Protein AF-A0A2P1PRH0-F1 (afdb_monomer_lite)

Foldseek 3Di:
DDDDDDDPVCCLVCVLVVQLVVQCVVCVVAQAAPLQSLLSSNVRSVVSDDDPDDVVVVVVVVVVLLVVLLVQDDPVRVVCLLLVVLCPDPPSVVNSNVLSNQLLVVQCVVVVLSVQQSRVAHSVRSSQVSCCVRVVDGPCCSSVVVNVVRD

Radius of gyration: 16.36 Å; chains: 1; bounding box: 40×32×45 Å

Structure (mmCIF, N/CA/C/O backbone):
data_AF-A0A2P1PRH0-F1
#
_entry.id   AF-A0A2P1PRH0-F1
#
loop_
_atom_site.group_PDB
_atom_site.id
_atom_site.type_symbol
_atom_site.label_atom_id
_atom_site.label_alt_id
_atom_site.label_comp_id
_atom_site.label_asym_id
_atom_site.label_entity_id
_atom_site.label_seq_id
_atom_site.pdbx_PDB_ins_code
_atom_site.Cartn_x
_atom_site.Cartn_y
_atom_site.Cartn_z
_atom_site.occupancy
_atom_site.B_iso_or_equiv
_atom_site.auth_seq_id
_atom_site.auth_comp_id
_atom_site.auth_asym_id
_atom_site.auth_atom_id
_atom_site.pdbx_PDB_model_num
ATOM 1 N N . MET A 1 1 ? -9.323 -9.563 -16.969 1.00 49.16 1 MET A N 1
ATOM 2 C CA . MET A 1 1 ? -8.779 -9.974 -18.286 1.00 49.16 1 MET A CA 1
ATOM 3 C C . MET A 1 1 ? -7.610 -9.061 -18.594 1.00 49.16 1 MET A C 1
ATOM 5 O O . MET A 1 1 ? -7.808 -7.859 -18.530 1.00 49.16 1 MET A O 1
ATOM 9 N N . GLY A 1 2 ? -6.439 -9.607 -18.915 1.00 66.31 2 GLY A N 1
ATOM 10 C CA . GLY A 1 2 ? -5.262 -8.837 -19.325 1.00 66.31 2 GLY A CA 1
ATOM 11 C C . GLY A 1 2 ? -4.630 -9.492 -20.549 1.00 66.31 2 GLY A C 1
ATOM 12 O O . GLY A 1 2 ? -4.588 -10.718 -20.627 1.00 66.31 2 GLY A O 1
ATOM 13 N N . HIS A 1 3 ? -4.213 -8.687 -21.525 1.00 75.31 3 HIS A N 1
ATOM 14 C CA . HIS A 1 3 ? -3.375 -9.132 -22.637 1.00 75.31 3 HIS A CA 1
ATOM 15 C C . HIS A 1 3 ? -2.029 -8.434 -22.489 1.00 75.31 3 HIS A C 1
ATOM 17 O O . HIS A 1 3 ? -1.984 -7.207 -22.458 1.00 75.31 3 HIS A O 1
ATOM 23 N N . PHE A 1 4 ? -0.956 -9.214 -22.414 1.00 77.06 4 PHE A N 1
ATOM 24 C CA . PHE A 1 4 ? 0.407 -8.699 -22.375 1.00 77.06 4 PHE A CA 1
ATOM 25 C C . PHE A 1 4 ? 1.030 -8.831 -23.761 1.00 77.06 4 PHE A C 1
ATOM 27 O O . PHE A 1 4 ? 0.907 -9.873 -24.406 1.00 77.06 4 PHE A O 1
ATOM 34 N N . ILE A 1 5 ? 1.680 -7.766 -24.224 1.00 80.88 5 ILE A N 1
ATOM 35 C CA . ILE A 1 5 ? 2.446 -7.753 -25.470 1.00 80.88 5 ILE A CA 1
ATOM 36 C C . ILE A 1 5 ? 3.885 -7.447 -25.084 1.00 80.88 5 ILE A C 1
ATOM 38 O O . ILE A 1 5 ? 4.149 -6.423 -24.463 1.00 80.88 5 ILE A O 1
ATOM 42 N N . LEU A 1 6 ? 4.792 -8.351 -25.440 1.00 79.12 6 LEU A N 1
ATOM 43 C CA . LEU A 1 6 ? 6.201 -8.294 -25.071 1.00 79.12 6 LEU A CA 1
ATOM 44 C C . LEU A 1 6 ? 7.052 -8.499 -26.319 1.00 79.12 6 LEU A C 1
ATOM 46 O O . LEU A 1 6 ? 6.704 -9.308 -27.186 1.00 79.12 6 LEU A O 1
ATOM 50 N N . LEU A 1 7 ? 8.180 -7.797 -26.393 1.00 78.25 7 LEU A N 1
ATOM 51 C CA . LEU A 1 7 ? 9.244 -8.147 -27.324 1.00 78.25 7 LEU A CA 1
ATOM 52 C C . LEU A 1 7 ? 10.009 -9.341 -26.745 1.00 78.25 7 LEU A C 1
ATOM 54 O O . LEU A 1 7 ? 10.348 -9.353 -25.564 1.00 78.25 7 LEU A O 1
ATOM 58 N N . ALA A 1 8 ? 10.255 -10.362 -27.570 1.00 70.44 8 ALA A N 1
ATOM 59 C CA . ALA A 1 8 ? 10.833 -11.631 -27.116 1.00 70.44 8 ALA A CA 1
ATOM 60 C C . ALA A 1 8 ? 12.200 -11.467 -26.424 1.00 70.44 8 ALA A C 1
ATOM 62 O O . ALA A 1 8 ? 12.515 -12.231 -25.518 1.00 70.44 8 ALA A O 1
ATOM 63 N N . ASP A 1 9 ? 12.969 -10.449 -26.813 1.00 75.56 9 ASP A N 1
ATOM 64 C CA . ASP A 1 9 ? 14.314 -10.183 -26.290 1.00 75.56 9 ASP A CA 1
ATOM 65 C C . ASP A 1 9 ? 14.312 -9.340 -24.994 1.00 75.56 9 ASP A C 1
ATOM 67 O O . ASP A 1 9 ? 15.369 -9.084 -24.425 1.00 75.56 9 ASP A O 1
ATOM 71 N N . GLU A 1 10 ? 13.140 -8.905 -24.513 1.00 77.75 10 GLU A N 1
ATOM 72 C CA . GLU A 1 10 ? 12.980 -8.040 -23.328 1.00 77.75 10 GLU A CA 1
ATOM 73 C C . GLU A 1 10 ? 12.231 -8.734 -22.178 1.00 77.75 10 GLU A C 1
ATOM 75 O O . GLU A 1 10 ? 11.897 -8.097 -21.179 1.00 77.75 10 GLU A O 1
ATOM 80 N N . ILE A 1 11 ? 11.968 -10.042 -22.296 1.00 75.69 11 ILE A N 1
ATOM 81 C CA . ILE A 1 11 ? 11.175 -10.803 -21.317 1.00 75.69 11 ILE A CA 1
ATOM 82 C C . ILE A 1 11 ? 11.767 -10.696 -19.907 1.00 75.69 11 ILE A C 1
ATOM 84 O O . ILE A 1 11 ? 11.018 -10.422 -18.974 1.00 75.69 11 ILE A O 1
ATOM 88 N N . ASP A 1 12 ? 13.088 -10.817 -19.762 1.00 77.19 12 ASP A N 1
ATOM 89 C CA . ASP A 1 12 ? 13.759 -10.745 -18.456 1.00 77.19 12 ASP A CA 1
ATOM 90 C C . ASP A 1 12 ? 13.589 -9.366 -17.786 1.00 77.19 12 ASP A C 1
ATOM 92 O O . ASP A 1 12 ? 13.511 -9.265 -16.566 1.00 77.19 12 ASP A O 1
ATOM 96 N N . GLN A 1 13 ? 13.495 -8.285 -18.573 1.00 80.00 13 GLN A N 1
ATOM 97 C CA . GLN A 1 13 ? 13.277 -6.927 -18.050 1.00 80.00 13 GLN A CA 1
ATOM 98 C C . GLN A 1 13 ? 11.801 -6.664 -17.728 1.00 80.00 13 GLN A C 1
ATOM 100 O O . GLN A 1 13 ? 11.492 -5.859 -16.853 1.00 80.00 13 GLN A O 1
ATOM 105 N N . ALA A 1 14 ? 10.891 -7.330 -18.440 1.00 84.12 14 ALA A N 1
ATOM 106 C CA . ALA A 1 14 ? 9.454 -7.194 -18.246 1.00 84.12 14 ALA A CA 1
ATOM 107 C C . ALA A 1 14 ? 8.898 -8.120 -17.153 1.00 84.12 14 ALA A C 1
ATOM 109 O O . ALA A 1 14 ? 7.787 -7.890 -16.677 1.00 84.12 14 ALA A O 1
ATOM 110 N N . GLU A 1 15 ? 9.640 -9.158 -16.754 1.00 87.69 15 GLU A N 1
ATOM 111 C CA . GLU A 1 15 ? 9.209 -10.161 -15.777 1.00 87.69 15 GLU A CA 1
ATOM 112 C C . GLU A 1 15 ? 8.687 -9.557 -14.458 1.00 87.69 15 GLU A C 1
ATOM 114 O O . GLU A 1 15 ? 7.580 -9.934 -14.060 1.00 87.69 15 GLU A O 1
ATOM 119 N N . PRO A 1 16 ? 9.359 -8.580 -13.811 1.00 89.81 16 PRO A N 1
ATOM 120 C CA . PRO A 1 16 ? 8.846 -7.978 -12.579 1.00 89.81 16 PRO A CA 1
ATOM 121 C C . PRO A 1 16 ? 7.479 -7.305 -12.777 1.00 89.81 16 PRO A C 1
ATOM 123 O O . PRO A 1 16 ? 6.537 -7.574 -12.030 1.00 89.81 16 PRO A O 1
ATOM 126 N N . THR A 1 17 ? 7.325 -6.509 -13.840 1.00 89.19 17 THR A N 1
ATOM 127 C CA . THR A 1 17 ? 6.050 -5.858 -14.179 1.00 89.19 17 THR A CA 1
ATOM 128 C C . THR A 1 17 ? 4.965 -6.876 -14.531 1.00 89.19 17 THR A C 1
ATOM 130 O O . THR A 1 17 ? 3.812 -6.711 -14.148 1.00 89.19 17 THR A O 1
ATOM 133 N N . LEU A 1 18 ? 5.299 -7.969 -15.222 1.00 90.62 18 LEU A N 1
ATOM 134 C CA . LEU A 1 18 ? 4.327 -9.028 -15.509 1.00 90.62 18 LEU A CA 1
ATOM 135 C C . LEU A 1 18 ? 3.815 -9.681 -14.226 1.00 90.62 18 LEU A C 1
ATOM 137 O O . LEU A 1 18 ? 2.612 -9.898 -14.094 1.00 90.62 18 LEU A O 1
ATOM 141 N N . VAL A 1 19 ? 4.705 -9.968 -13.275 1.00 92.50 19 VAL A N 1
ATOM 142 C CA . VAL A 1 19 ? 4.328 -10.524 -11.971 1.00 92.50 19 VAL A CA 1
ATOM 143 C C . VAL A 1 19 ? 3.439 -9.552 -11.191 1.00 92.50 19 VAL A C 1
ATOM 145 O O . VAL A 1 19 ? 2.446 -9.990 -10.601 1.00 92.50 19 VAL A O 1
ATOM 148 N N . HIS A 1 20 ? 3.735 -8.253 -11.241 1.00 93.94 20 HIS A N 1
ATOM 149 C CA . HIS A 1 20 ? 2.908 -7.199 -10.651 1.00 93.94 20 HIS A CA 1
ATOM 150 C C . HIS A 1 20 ? 1.467 -7.251 -11.192 1.00 93.94 20 HIS A C 1
ATOM 152 O O . HIS A 1 20 ? 0.511 -7.467 -10.448 1.00 93.94 20 HIS A O 1
ATOM 158 N N . GLU A 1 21 ? 1.304 -7.174 -12.513 1.00 93.81 21 GLU A N 1
ATOM 159 C CA . GLU A 1 21 ? -0.013 -7.146 -13.161 1.00 93.81 21 GLU A CA 1
ATOM 160 C C . GLU A 1 21 ? -0.773 -8.481 -13.043 1.00 93.81 21 GLU A C 1
ATOM 162 O O . GLU A 1 21 ? -2.003 -8.527 -12.931 1.00 93.81 21 GLU A O 1
ATOM 167 N N . MET A 1 22 ? -0.055 -9.609 -13.042 1.00 93.88 22 MET A N 1
ATOM 168 C CA . MET A 1 22 ? -0.649 -10.918 -12.761 1.00 93.88 22 MET A CA 1
ATOM 169 C C . MET A 1 22 ? -1.166 -11.011 -11.324 1.00 93.88 22 MET A C 1
ATOM 171 O O . MET A 1 22 ? -2.183 -11.667 -11.088 1.00 93.88 22 MET A O 1
ATOM 175 N N . THR A 1 23 ? -0.503 -10.351 -10.375 1.00 94.94 23 THR A N 1
ATOM 176 C CA . THR A 1 23 ? -0.948 -10.301 -8.980 1.00 94.94 23 THR A CA 1
ATOM 177 C C . THR A 1 23 ? -2.275 -9.559 -8.863 1.00 94.94 23 THR A C 1
ATOM 179 O O . THR A 1 23 ? -3.214 -10.124 -8.301 1.00 94.94 23 THR A O 1
ATOM 182 N N . HIS A 1 24 ? -2.423 -8.398 -9.510 1.00 94.31 24 HIS A N 1
ATOM 183 C CA . HIS A 1 24 ? -3.716 -7.701 -9.630 1.00 94.31 24 HIS A CA 1
ATOM 184 C C . HIS A 1 24 ? -4.807 -8.613 -10.198 1.00 94.31 24 HIS A C 1
ATOM 186 O O . HIS A 1 24 ? -5.896 -8.749 -9.638 1.00 94.31 24 HIS A O 1
ATOM 192 N N . ALA A 1 25 ? -4.508 -9.344 -11.278 1.00 93.12 25 ALA A N 1
ATOM 193 C CA . ALA A 1 25 ? -5.469 -10.276 -11.866 1.00 93.12 25 ALA A CA 1
ATOM 194 C C . ALA A 1 25 ? -5.907 -11.383 -10.886 1.00 93.12 25 ALA A C 1
ATOM 196 O O . ALA A 1 25 ? -7.091 -11.735 -10.852 1.00 93.12 25 ALA A O 1
ATOM 197 N N . LEU A 1 26 ? -4.984 -11.911 -10.075 1.00 93.25 26 LEU A N 1
ATOM 198 C CA . LEU A 1 26 ? -5.282 -12.907 -9.045 1.00 93.25 26 LEU A CA 1
ATOM 199 C C . LEU A 1 26 ? -6.079 -12.321 -7.877 1.00 93.25 26 LEU A C 1
ATOM 201 O O . LEU A 1 26 ? -6.921 -13.025 -7.324 1.00 93.25 26 LEU A O 1
ATOM 205 N N . LEU A 1 27 ? -5.860 -11.055 -7.526 1.00 92.44 27 LEU A N 1
ATOM 206 C CA . LEU A 1 27 ? -6.549 -10.370 -6.432 1.00 92.44 27 LEU A CA 1
ATOM 207 C C . LEU A 1 27 ? -7.895 -9.764 -6.837 1.00 92.44 27 LEU A C 1
ATOM 209 O O . LEU A 1 27 ? -8.715 -9.537 -5.960 1.00 92.44 27 LEU A O 1
ATOM 213 N N . SER A 1 28 ? -8.178 -9.611 -8.134 1.00 90.94 28 SER A N 1
ATOM 214 C CA . SER A 1 28 ? -9.367 -8.922 -8.679 1.00 90.94 28 SER A CA 1
ATOM 215 C C . SER A 1 28 ? -10.745 -9.397 -8.187 1.00 90.94 28 SER A C 1
ATOM 217 O O . SER A 1 28 ? -11.754 -8.735 -8.423 1.00 90.94 28 SER A O 1
ATOM 219 N N . HIS A 1 29 ? -10.817 -10.560 -7.540 1.00 89.44 29 HIS A N 1
ATOM 220 C CA . HIS A 1 29 ? -12.037 -11.092 -6.932 1.00 89.44 29 HIS A CA 1
ATOM 221 C C . HIS A 1 29 ? -12.243 -10.636 -5.475 1.00 89.44 29 HIS A C 1
ATOM 223 O O . HIS A 1 29 ? -13.278 -10.939 -4.883 1.00 89.44 29 HIS A O 1
ATOM 229 N N . LEU A 1 30 ? -11.256 -9.958 -4.893 1.00 89.25 30 LEU A N 1
ATOM 230 C CA . LEU A 1 30 ? -11.270 -9.373 -3.560 1.00 89.25 30 LEU A CA 1
ATOM 231 C C . LEU A 1 30 ? -11.455 -7.856 -3.701 1.00 89.25 30 LEU A C 1
ATOM 233 O O . LEU A 1 30 ? -10.801 -7.224 -4.523 1.00 89.25 30 LEU A O 1
ATOM 237 N N . GLU A 1 31 ? -12.321 -7.254 -2.888 1.00 88.56 31 GLU A N 1
ATOM 238 C CA . GLU A 1 31 ? -12.563 -5.799 -2.886 1.00 88.56 31 GLU A CA 1
ATOM 239 C C . GLU A 1 31 ? -11.513 -5.058 -2.041 1.00 88.56 31 GLU A C 1
ATOM 241 O O . GLU A 1 31 ? -11.842 -4.308 -1.115 1.00 88.56 31 GLU A O 1
ATOM 246 N N . LEU A 1 32 ? -10.235 -5.324 -2.317 1.00 95.06 32 LEU A N 1
ATOM 247 C CA . LEU A 1 32 ? -9.131 -4.755 -1.555 1.00 95.06 32 LEU A CA 1
ATOM 248 C C . LEU A 1 32 ? -9.025 -3.240 -1.802 1.00 95.06 32 LEU A C 1
ATOM 250 O O . LEU A 1 32 ? -9.129 -2.784 -2.939 1.00 95.06 32 LEU A O 1
ATOM 254 N N . PRO A 1 33 ? -8.781 -2.439 -0.754 1.00 96.12 33 PRO A N 1
ATOM 255 C CA . PRO A 1 33 ? -8.269 -1.087 -0.911 1.00 96.12 33 PRO A CA 1
ATOM 256 C C . PRO A 1 33 ? -6.943 -1.080 -1.680 1.00 96.12 33 PRO A C 1
ATOM 258 O O . PRO A 1 33 ? -6.088 -1.942 -1.452 1.00 96.12 33 PRO A O 1
ATOM 261 N N . LEU A 1 34 ? -6.740 -0.048 -2.503 1.00 95.62 34 LEU A N 1
ATOM 262 C CA . LEU A 1 34 ? -5.580 0.074 -3.390 1.00 95.62 34 LEU A CA 1
ATOM 263 C C . LEU A 1 34 ? -4.241 -0.065 -2.649 1.00 9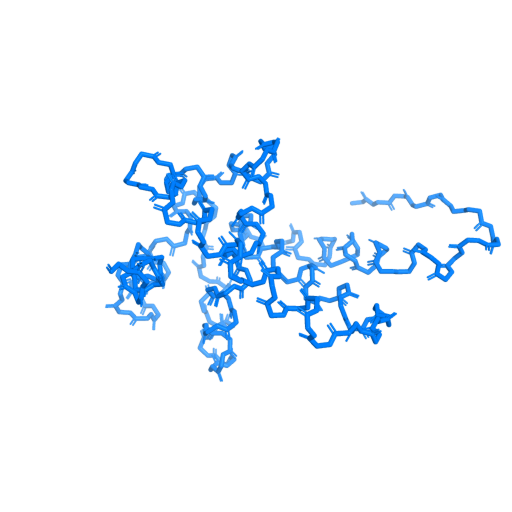5.62 34 LEU A C 1
ATOM 265 O O . LEU A 1 34 ? -3.334 -0.729 -3.127 1.00 95.62 34 LEU A O 1
ATOM 269 N N . TRP A 1 35 ? -4.130 0.478 -1.433 1.00 96.25 35 TRP A N 1
ATOM 270 C CA . TRP A 1 35 ? -2.896 0.384 -0.647 1.00 96.25 35 TRP A CA 1
ATOM 271 C C . TRP A 1 35 ? -2.505 -1.051 -0.256 1.00 96.25 35 TRP A C 1
ATOM 273 O O . TRP A 1 35 ? -1.326 -1.319 -0.052 1.00 96.25 35 TRP A O 1
ATOM 283 N N . ILE A 1 36 ? -3.460 -1.981 -0.148 1.00 96.38 36 ILE A N 1
ATOM 284 C CA . ILE A 1 36 ? -3.163 -3.402 0.092 1.00 96.38 36 ILE A CA 1
ATOM 285 C C . ILE A 1 36 ? -2.825 -4.090 -1.227 1.00 96.38 36 ILE A C 1
ATOM 287 O O . ILE A 1 36 ? -1.867 -4.856 -1.287 1.00 96.38 36 ILE A O 1
ATOM 291 N N . GLU A 1 37 ? -3.622 -3.835 -2.263 1.00 95.62 37 GLU A N 1
ATOM 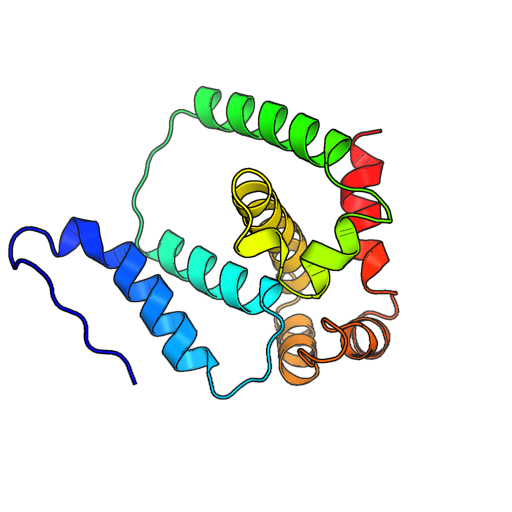292 C CA . GLU A 1 37 ? -3.458 -4.441 -3.585 1.00 95.62 37 GLU A CA 1
ATOM 293 C C . GLU A 1 37 ? -2.080 -4.114 -4.183 1.00 95.62 37 GLU A C 1
ATOM 295 O O . GLU A 1 37 ? -1.334 -5.025 -4.546 1.00 95.62 37 GLU A O 1
ATOM 300 N N . GLU A 1 38 ? -1.693 -2.839 -4.160 1.00 95.31 38 GLU A N 1
ATOM 301 C CA . GLU A 1 38 ? -0.402 -2.362 -4.654 1.00 95.31 38 GLU A CA 1
ATOM 302 C C . GLU A 1 38 ? 0.783 -2.889 -3.830 1.00 95.31 38 GLU A C 1
ATOM 304 O O . GLU A 1 38 ? 1.782 -3.286 -4.424 1.00 95.31 38 GLU A O 1
ATOM 309 N N . ASP A 1 39 ? 0.704 -2.982 -2.488 1.00 95.50 39 ASP A N 1
ATOM 310 C CA . ASP A 1 39 ? 1.804 -3.618 -1.732 1.00 95.50 39 ASP A CA 1
ATOM 311 C C . ASP A 1 39 ? 1.955 -5.090 -2.106 1.00 95.50 39 ASP A C 1
ATOM 313 O O . ASP A 1 39 ? 3.078 -5.543 -2.298 1.00 95.50 39 ASP A O 1
ATOM 317 N N . ILE A 1 40 ? 0.861 -5.853 -2.217 1.00 94.81 40 ILE A N 1
ATOM 318 C CA . ILE A 1 40 ? 0.968 -7.275 -2.564 1.00 94.81 40 ILE A CA 1
ATOM 319 C C . ILE A 1 40 ? 1.565 -7.421 -3.972 1.00 94.81 40 ILE A C 1
ATOM 321 O O . ILE A 1 40 ? 2.446 -8.262 -4.164 1.00 94.81 40 ILE A O 1
ATOM 325 N N . ALA A 1 41 ? 1.148 -6.590 -4.931 1.00 94.62 41 ALA A N 1
ATOM 326 C CA . ALA A 1 41 ? 1.689 -6.588 -6.289 1.00 94.62 41 ALA A CA 1
ATOM 327 C C . ALA A 1 41 ? 3.181 -6.211 -6.330 1.00 94.62 41 ALA A C 1
ATOM 329 O O . ALA A 1 41 ? 3.987 -6.976 -6.864 1.00 94.62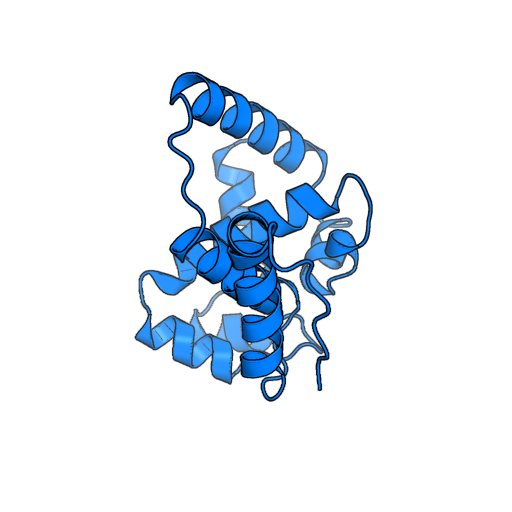 41 ALA A O 1
ATOM 330 N N . THR A 1 42 ? 3.583 -5.112 -5.682 1.00 92.81 42 THR A N 1
ATOM 331 C CA . THR A 1 42 ? 4.991 -4.690 -5.580 1.00 92.81 42 THR A CA 1
ATOM 332 C C . THR A 1 42 ? 5.843 -5.688 -4.783 1.00 92.81 42 THR A C 1
ATOM 334 O O . THR A 1 42 ? 7.002 -5.939 -5.114 1.00 92.81 42 THR A O 1
ATOM 337 N N . ALA A 1 43 ? 5.297 -6.316 -3.740 1.00 90.88 43 ALA A N 1
ATOM 338 C CA . ALA A 1 43 ? 6.003 -7.351 -2.990 1.00 90.88 43 ALA A CA 1
ATOM 339 C C . ALA A 1 43 ? 6.265 -8.588 -3.857 1.00 90.88 43 ALA A C 1
ATOM 341 O O . ALA A 1 43 ? 7.358 -9.147 -3.789 1.00 90.88 43 ALA A O 1
ATOM 342 N N . MET A 1 44 ? 5.295 -8.999 -4.681 1.00 91.69 44 MET A N 1
ATOM 343 C CA . MET A 1 44 ? 5.465 -10.094 -5.637 1.00 91.69 44 MET A CA 1
ATOM 344 C C . MET A 1 44 ? 6.467 -9.735 -6.739 1.00 91.69 44 MET A C 1
ATOM 346 O O . MET A 1 44 ? 7.339 -10.548 -7.041 1.00 91.69 44 MET A O 1
ATOM 350 N N . GLU A 1 45 ? 6.420 -8.517 -7.278 1.00 91.19 45 GLU A N 1
ATOM 351 C CA . GLU A 1 45 ? 7.411 -7.984 -8.223 1.00 91.19 45 GLU A CA 1
ATOM 352 C C . GLU A 1 45 ? 8.847 -8.125 -7.685 1.00 91.19 45 GLU A C 1
ATOM 354 O O . GLU A 1 45 ? 9.728 -8.664 -8.357 1.00 91.19 45 GLU A O 1
ATOM 359 N N . HIS A 1 46 ? 9.080 -7.755 -6.423 1.00 88.12 46 HIS A N 1
ATOM 360 C CA . HIS A 1 46 ? 10.393 -7.882 -5.782 1.00 88.12 46 HIS A CA 1
ATOM 361 C C . HIS A 1 46 ? 10.857 -9.333 -5.548 1.00 88.12 46 HIS A C 1
ATOM 363 O O . HIS A 1 46 ? 12.031 -9.547 -5.255 1.00 88.12 46 HIS A O 1
ATOM 369 N N . THR A 1 47 ? 9.982 -10.343 -5.654 1.00 87.06 47 THR A N 1
ATOM 370 C CA . THR A 1 47 ? 10.406 -11.757 -5.536 1.00 87.06 47 THR A CA 1
ATOM 371 C C . THR A 1 47 ? 11.156 -12.252 -6.770 1.00 87.06 47 THR A C 1
ATOM 373 O O . THR A 1 47 ? 11.939 -13.197 -6.662 1.00 87.06 47 THR A O 1
ATOM 376 N N . VAL A 1 48 ? 10.928 -11.609 -7.919 1.00 86.06 48 VAL A N 1
ATOM 377 C CA . VAL A 1 48 ? 11.583 -11.916 -9.198 1.00 86.06 48 VAL A CA 1
ATOM 378 C C . VAL A 1 48 ? 12.584 -10.835 -9.608 1.00 86.06 48 VAL A C 1
ATOM 380 O O . VAL A 1 48 ? 13.543 -11.128 -10.316 1.00 86.06 48 VAL A O 1
ATOM 383 N N . GLY A 1 49 ? 12.423 -9.605 -9.110 1.00 76.56 49 GLY A N 1
ATOM 384 C CA . GLY A 1 49 ? 13.392 -8.529 -9.288 1.00 76.56 49 GLY A CA 1
ATOM 385 C C . GLY A 1 49 ? 14.723 -8.835 -8.596 1.00 76.56 49 GLY A C 1
ATOM 386 O O . GLY A 1 49 ? 14.792 -8.975 -7.374 1.00 76.56 49 GLY A O 1
ATOM 387 N N . GLN A 1 50 ? 15.803 -8.924 -9.371 1.00 61.41 50 GLN A N 1
ATOM 388 C CA . GLN A 1 50 ? 17.160 -9.002 -8.840 1.00 61.41 50 GLN A CA 1
ATOM 389 C C . GLN A 1 50 ? 17.798 -7.621 -8.860 1.00 61.41 50 GLN A C 1
ATOM 391 O O . GLN A 1 50 ? 18.215 -7.178 -9.919 1.00 61.41 50 GLN A O 1
ATOM 396 N N . ASP A 1 51 ? 17.977 -6.999 -7.697 1.00 58.25 51 ASP A N 1
ATOM 397 C CA . ASP A 1 51 ? 18.882 -5.857 -7.587 1.00 58.25 51 ASP A CA 1
ATOM 398 C C . ASP A 1 51 ? 19.738 -5.946 -6.323 1.00 58.25 51 ASP A C 1
ATOM 400 O O . ASP A 1 51 ? 19.304 -5.723 -5.191 1.00 58.25 51 ASP A O 1
ATOM 404 N N . SER A 1 52 ? 21.019 -6.252 -6.525 1.00 52.81 52 SER A N 1
ATOM 405 C CA . SER A 1 52 ? 22.063 -5.963 -5.549 1.00 52.81 52 SER A CA 1
ATOM 406 C C . SER A 1 52 ? 22.336 -4.459 -5.560 1.00 52.81 52 SER A C 1
ATOM 408 O O . SER A 1 52 ? 23.112 -3.966 -6.377 1.00 52.81 52 SER A O 1
ATOM 410 N N . VAL A 1 53 ? 21.679 -3.731 -4.660 1.00 62.75 53 VAL A N 1
ATOM 411 C CA . VAL A 1 53 ? 21.842 -2.280 -4.499 1.00 62.75 53 VAL A CA 1
ATOM 412 C C . VAL A 1 53 ? 22.936 -1.975 -3.471 1.00 62.75 53 VAL A C 1
ATOM 414 O O . VAL A 1 53 ? 23.017 -2.620 -2.425 1.00 62.75 53 VAL A O 1
ATOM 417 N N . ASP A 1 54 ? 23.768 -0.967 -3.748 1.00 71.06 54 ASP A N 1
ATOM 418 C CA . ASP A 1 54 ? 24.749 -0.437 -2.793 1.00 71.06 54 ASP A CA 1
ATOM 419 C C . ASP A 1 54 ? 24.052 -0.034 -1.470 1.00 71.06 54 ASP A C 1
ATOM 421 O O . ASP A 1 54 ? 23.150 0.814 -1.487 1.00 71.06 54 ASP A O 1
ATOM 425 N N . PRO A 1 55 ? 24.464 -0.578 -0.308 1.00 71.81 55 PRO A N 1
ATOM 426 C CA . PRO A 1 55 ? 23.863 -0.250 0.985 1.00 71.81 55 PRO A CA 1
ATOM 427 C C . PRO A 1 55 ? 23.831 1.252 1.306 1.00 71.81 55 PRO A C 1
ATOM 429 O O . PRO A 1 55 ? 22.902 1.724 1.961 1.00 71.81 55 PRO A O 1
ATOM 432 N N . SER A 1 56 ? 24.821 2.022 0.848 1.00 66.81 56 SER A N 1
ATOM 433 C CA . SER A 1 56 ? 24.882 3.470 1.074 1.00 66.81 56 SER A CA 1
ATOM 434 C C . SER A 1 56 ? 23.801 4.226 0.297 1.00 66.81 56 SER A C 1
ATOM 436 O O . SER A 1 56 ? 23.190 5.159 0.825 1.00 66.81 56 SER A O 1
ATOM 438 N N . TYR A 1 57 ? 23.498 3.779 -0.924 1.00 68.81 57 TYR A N 1
ATOM 439 C CA . TYR A 1 57 ? 22.397 4.298 -1.729 1.00 68.81 57 TYR A CA 1
ATOM 440 C C . TYR A 1 57 ? 21.047 3.993 -1.066 1.00 68.81 57 TYR A C 1
ATOM 442 O O . TYR A 1 57 ? 20.208 4.887 -0.944 1.00 68.81 57 TYR A O 1
ATOM 450 N N . VAL A 1 58 ? 20.872 2.774 -0.540 1.00 75.75 58 VAL A N 1
ATOM 451 C CA . VAL A 1 58 ? 19.658 2.371 0.195 1.00 75.75 58 VAL A CA 1
ATOM 452 C C . VAL A 1 58 ? 19.441 3.238 1.439 1.00 75.75 58 VAL A C 1
ATOM 454 O O . VAL A 1 58 ? 18.336 3.734 1.662 1.00 75.75 58 VAL A O 1
ATOM 457 N N . LEU A 1 59 ? 20.486 3.464 2.242 1.00 75.31 59 LEU A N 1
ATOM 458 C CA . LEU A 1 59 ? 20.392 4.268 3.466 1.00 75.31 59 LEU A CA 1
ATOM 459 C C . LEU A 1 59 ? 20.061 5.740 3.179 1.00 75.31 59 LEU A C 1
ATOM 461 O O . LEU A 1 59 ? 19.196 6.313 3.843 1.00 75.31 59 LEU A O 1
ATOM 465 N N . ASN A 1 60 ? 20.706 6.343 2.177 1.00 76.06 60 ASN A N 1
ATOM 466 C CA . ASN A 1 60 ? 20.434 7.729 1.790 1.00 76.06 60 ASN A CA 1
ATOM 467 C C . ASN A 1 60 ? 19.014 7.894 1.235 1.00 76.06 60 ASN A C 1
ATOM 469 O O . ASN A 1 60 ? 18.312 8.825 1.631 1.00 76.06 60 ASN A O 1
ATOM 473 N N . ARG A 1 61 ? 18.563 6.960 0.383 1.00 82.25 61 ARG A N 1
ATOM 474 C CA . ARG A 1 61 ? 17.192 6.952 -0.146 1.00 82.25 61 ARG A CA 1
ATOM 475 C C . ARG A 1 61 ? 16.167 6.838 0.978 1.00 82.25 61 ARG A C 1
ATOM 477 O O . ARG A 1 61 ? 15.182 7.565 0.970 1.00 82.25 61 ARG A O 1
ATOM 484 N N . ARG A 1 62 ? 16.420 5.982 1.973 1.00 82.94 62 ARG A N 1
ATOM 485 C CA . ARG A 1 62 ? 15.532 5.821 3.131 1.00 82.94 62 ARG A CA 1
ATOM 486 C C . ARG A 1 62 ? 15.400 7.112 3.940 1.00 82.94 62 ARG A C 1
ATOM 488 O O . ARG A 1 62 ? 14.288 7.480 4.296 1.00 82.94 62 ARG A O 1
ATOM 495 N N . SER A 1 63 ? 16.509 7.806 4.198 1.00 83.31 63 SER A N 1
ATOM 496 C CA . SER A 1 63 ? 16.484 9.089 4.912 1.00 83.31 63 SER A CA 1
ATOM 497 C C . SER A 1 63 ? 15.713 10.162 4.134 1.00 83.31 63 SER A C 1
ATOM 499 O O . SER A 1 63 ? 14.852 10.831 4.704 1.00 83.31 63 SER A O 1
ATOM 501 N N . ASP A 1 64 ? 15.956 10.311 2.827 1.00 89.50 64 ASP A N 1
ATOM 502 C CA . ASP A 1 64 ? 15.198 11.260 1.996 1.00 89.50 64 ASP A CA 1
ATOM 503 C C . ASP A 1 64 ? 13.698 10.927 1.973 1.00 89.50 64 ASP A C 1
ATOM 505 O O . ASP A 1 64 ? 12.859 11.808 2.188 1.00 89.50 64 ASP A O 1
ATOM 509 N N . MET A 1 65 ? 13.362 9.642 1.815 1.00 89.81 65 MET A N 1
ATOM 510 C CA . MET A 1 65 ? 11.981 9.164 1.850 1.00 89.81 65 MET A CA 1
ATOM 511 C C . MET A 1 65 ? 11.299 9.562 3.161 1.00 89.81 65 MET A C 1
ATOM 513 O O . MET A 1 65 ? 10.254 10.208 3.144 1.00 89.81 65 MET A O 1
ATOM 517 N N . GLN A 1 66 ? 11.936 9.314 4.307 1.00 87.06 66 GLN A N 1
ATOM 518 C CA . GLN A 1 66 ? 11.412 9.705 5.621 1.00 87.06 66 GLN A CA 1
ATOM 519 C C . GLN A 1 66 ? 11.103 11.208 5.714 1.00 87.06 66 GLN A C 1
ATOM 521 O O . GLN A 1 66 ? 10.009 11.595 6.135 1.00 87.06 66 GLN A O 1
ATOM 526 N N . HIS A 1 67 ? 12.018 12.070 5.260 1.00 89.00 67 HIS A N 1
ATOM 527 C CA . HIS A 1 67 ? 11.797 13.521 5.260 1.00 89.00 67 HIS A CA 1
ATOM 528 C C . HIS A 1 67 ? 10.640 13.937 4.342 1.00 89.00 67 HIS A C 1
ATOM 530 O O . HIS A 1 67 ? 9.929 14.906 4.625 1.00 89.00 67 HIS A O 1
ATOM 536 N N . ARG A 1 68 ? 10.438 13.240 3.221 1.00 92.31 68 ARG A N 1
ATOM 537 C CA . ARG A 1 68 ? 9.306 13.490 2.322 1.00 92.31 68 ARG A CA 1
ATOM 538 C C . ARG A 1 68 ? 7.987 13.037 2.946 1.00 92.31 68 ARG A C 1
ATOM 540 O O . ARG A 1 68 ? 7.031 13.809 2.898 1.00 92.31 68 ARG A O 1
ATOM 547 N N . HIS A 1 69 ? 7.957 11.876 3.605 1.00 93.19 69 HIS A N 1
ATOM 548 C CA . HIS A 1 69 ? 6.787 11.399 4.349 1.00 93.19 69 HIS A CA 1
ATOM 549 C C . HIS A 1 69 ? 6.358 12.403 5.422 1.00 93.19 69 HIS A C 1
ATOM 551 O O . HIS A 1 69 ? 5.202 12.821 5.430 1.00 93.19 69 HIS A O 1
ATOM 557 N N . GLY A 1 70 ? 7.290 12.858 6.268 1.00 90.06 70 GLY A N 1
ATOM 558 C CA . GLY A 1 70 ? 6.988 13.804 7.348 1.00 90.06 70 GLY A CA 1
ATOM 559 C C . GLY A 1 70 ? 6.496 15.178 6.872 1.00 90.06 70 GLY A C 1
ATOM 560 O O . GLY A 1 70 ? 5.795 15.868 7.609 1.00 90.06 70 GLY A O 1
ATOM 561 N N . ARG A 1 71 ? 6.831 15.583 5.638 1.00 91.19 71 ARG A N 1
ATOM 562 C CA . ARG A 1 71 ? 6.347 16.839 5.036 1.00 91.19 71 ARG A CA 1
ATOM 563 C C . ARG A 1 71 ? 5.016 16.692 4.306 1.00 91.19 71 ARG A C 1
ATOM 565 O O . ARG A 1 71 ? 4.259 17.659 4.253 1.00 91.19 71 ARG A O 1
ATOM 572 N N . TYR A 1 72 ? 4.768 15.540 3.689 1.00 93.12 72 TYR A N 1
ATOM 573 C CA . TYR A 1 72 ? 3.598 15.335 2.839 1.00 93.12 72 TYR A CA 1
ATOM 574 C C . TYR A 1 72 ? 2.386 14.837 3.629 1.00 93.12 72 TYR A C 1
ATOM 576 O O . TYR A 1 72 ? 1.289 15.370 3.454 1.00 93.12 72 TYR A O 1
ATOM 584 N N . TRP A 1 73 ? 2.571 13.846 4.505 1.00 93.12 73 TRP A N 1
ATOM 585 C CA . TRP A 1 73 ? 1.470 13.197 5.211 1.00 93.12 73 TRP A CA 1
ATOM 586 C C . TRP A 1 73 ? 0.984 14.021 6.405 1.00 93.12 73 TRP A C 1
ATOM 588 O O . TRP A 1 73 ? 1.732 14.346 7.325 1.00 93.12 73 TRP A O 1
ATOM 598 N N . ASN A 1 74 ? -0.300 14.358 6.381 1.00 90.94 74 ASN A N 1
ATOM 599 C CA . ASN A 1 74 ? -1.038 15.072 7.416 1.00 90.94 74 ASN A CA 1
ATOM 600 C C . ASN A 1 74 ? -2.512 14.629 7.380 1.00 90.94 74 ASN A C 1
ATOM 602 O O . ASN A 1 74 ? -2.900 13.825 6.534 1.00 90.94 74 ASN A O 1
ATOM 606 N N . GLU A 1 75 ? -3.346 15.153 8.278 1.00 90.81 75 GLU A N 1
ATOM 607 C CA . GLU A 1 75 ? -4.772 14.787 8.358 1.00 90.81 75 GLU A CA 1
ATOM 608 C C . GLU A 1 75 ? -5.535 14.979 7.039 1.00 90.81 75 GLU A C 1
ATOM 610 O O . GLU A 1 75 ? -6.465 14.234 6.750 1.00 90.81 75 GLU A O 1
ATOM 615 N N . GLN A 1 76 ? -5.146 15.956 6.216 1.00 91.62 76 GLN A N 1
ATOM 616 C CA . GLN A 1 76 ? -5.800 16.214 4.936 1.00 91.62 76 GLN A CA 1
ATOM 617 C C . GLN A 1 76 ? -5.298 15.281 3.829 1.00 91.62 76 GLN A C 1
ATOM 619 O O . GLN A 1 76 ? -6.084 14.856 2.987 1.00 91.62 76 GLN A O 1
ATOM 624 N N . THR A 1 77 ? -4.002 14.963 3.805 1.00 93.00 77 THR A N 1
ATOM 625 C CA . THR A 1 77 ? -3.401 14.157 2.729 1.00 93.00 77 THR A CA 1
ATOM 626 C C . THR A 1 77 ? -3.520 12.655 2.964 1.00 93.00 77 THR A C 1
ATOM 628 O O . THR A 1 77 ? -3.591 11.911 1.989 1.00 93.00 77 THR A O 1
ATOM 631 N N . LYS A 1 78 ? -3.625 12.195 4.221 1.00 92.31 78 LYS A N 1
ATOM 632 C CA . LYS A 1 78 ? -3.840 10.773 4.558 1.00 92.31 78 LYS A CA 1
ATOM 633 C C . LYS A 1 78 ? -5.144 10.213 3.982 1.00 92.31 78 LYS A C 1
ATOM 635 O O . LYS A 1 78 ? -5.184 9.048 3.610 1.00 92.31 78 LYS A O 1
ATOM 640 N N . ILE A 1 79 ? -6.181 11.040 3.824 1.00 92.62 79 ILE A N 1
ATOM 641 C CA . ILE A 1 79 ? -7.439 10.630 3.174 1.00 92.62 79 ILE A CA 1
ATOM 642 C C . ILE A 1 79 ? -7.161 10.083 1.768 1.00 92.62 79 ILE A C 1
ATOM 644 O O . ILE A 1 79 ? -7.651 9.012 1.422 1.00 92.62 79 ILE A O 1
ATOM 648 N N . GLY A 1 80 ? -6.292 10.767 1.015 1.00 93.81 80 GLY A N 1
ATOM 649 C CA . GLY A 1 80 ? -5.920 10.358 -0.336 1.00 93.81 80 GLY A CA 1
ATOM 650 C C . GLY A 1 80 ? -5.140 9.041 -0.399 1.00 93.81 80 GLY A C 1
ATOM 651 O O . GLY A 1 80 ? -5.135 8.361 -1.421 1.00 93.81 80 GLY A O 1
ATOM 652 N N . PHE A 1 81 ? -4.463 8.665 0.687 1.00 95.31 81 PHE A N 1
ATOM 653 C CA . PHE A 1 81 ? -3.831 7.353 0.797 1.00 95.31 81 PHE A CA 1
ATOM 654 C C . PHE A 1 81 ? -4.885 6.254 0.970 1.00 95.31 81 PHE A C 1
ATOM 656 O O . PHE A 1 81 ? -4.852 5.255 0.255 1.00 95.31 81 PHE A O 1
ATOM 663 N N . TRP A 1 82 ? -5.856 6.463 1.863 1.00 94.81 82 TRP A N 1
ATOM 664 C CA . TRP A 1 82 ? -6.892 5.473 2.157 1.00 94.81 82 TRP A CA 1
ATOM 665 C C . TRP A 1 82 ? -7.905 5.280 1.028 1.00 94.81 82 TRP A C 1
ATOM 667 O O . TRP A 1 82 ? -8.334 4.152 0.793 1.00 94.81 82 TRP A O 1
ATOM 677 N N . ASP A 1 83 ? -8.267 6.352 0.318 1.00 93.31 83 ASP A N 1
ATOM 678 C CA . ASP A 1 83 ? -9.174 6.289 -0.837 1.00 93.31 83 ASP A CA 1
ATOM 679 C C . ASP A 1 83 ? -8.471 5.928 -2.161 1.00 93.31 83 ASP A C 1
ATOM 681 O O . ASP A 1 83 ? -9.127 5.755 -3.189 1.00 93.31 83 ASP A O 1
ATOM 685 N N . GLY A 1 84 ? -7.140 5.799 -2.139 1.00 94.31 84 GLY A N 1
ATOM 686 C CA . GLY A 1 84 ? -6.318 5.418 -3.285 1.00 94.31 84 GLY A CA 1
ATOM 687 C C . GLY A 1 84 ? -5.927 6.565 -4.228 1.00 94.31 84 GLY A C 1
ATOM 688 O O . GLY A 1 84 ? -5.073 6.378 -5.095 1.00 94.31 84 GLY A O 1
ATOM 689 N N . SER A 1 85 ? -6.468 7.775 -4.074 1.00 94.88 85 SER A N 1
ATOM 690 C CA . SER A 1 85 ? -6.177 8.893 -4.986 1.00 94.88 85 SER A CA 1
ATOM 691 C C . SER A 1 85 ? -4.698 9.310 -5.005 1.00 94.88 85 SER A C 1
ATOM 693 O O . SER A 1 85 ? -4.198 9.759 -6.041 1.00 94.88 85 SER A O 1
ATOM 695 N N . ALA A 1 86 ? -3.958 9.106 -3.911 1.00 95.19 86 ALA A N 1
ATOM 696 C CA . ALA A 1 86 ? -2.535 9.428 -3.820 1.00 95.19 86 ALA A CA 1
ATOM 697 C C . ALA A 1 86 ? -1.654 8.566 -4.745 1.00 95.19 86 ALA A C 1
ATOM 699 O O . ALA A 1 86 ? -0.644 9.064 -5.241 1.00 95.19 86 ALA A O 1
ATOM 700 N N . PHE A 1 87 ? -2.055 7.326 -5.046 1.00 94.56 87 PHE A N 1
ATOM 701 C CA . PHE A 1 87 ? -1.282 6.385 -5.872 1.00 94.56 87 PHE A CA 1
ATOM 702 C C . PHE A 1 87 ? -1.179 6.811 -7.339 1.00 94.56 87 PHE A C 1
ATOM 704 O O . PHE A 1 87 ? -0.232 6.445 -8.029 1.00 94.56 87 PHE A O 1
ATOM 711 N N . SER A 1 88 ? -2.104 7.647 -7.810 1.00 90.81 88 SER A N 1
ATOM 712 C CA . SER A 1 88 ? -2.121 8.156 -9.188 1.00 90.81 88 SER A CA 1
ATOM 713 C C . SER A 1 88 ? -1.590 9.591 -9.320 1.00 90.81 88 SER A C 1
ATOM 715 O O . SER A 1 88 ? -1.539 10.147 -10.418 1.00 90.81 88 SER A O 1
ATOM 717 N N . ASN A 1 89 ? -1.171 10.214 -8.211 1.00 84.81 89 ASN A N 1
ATOM 718 C CA . ASN A 1 89 ? -0.851 11.639 -8.165 1.00 84.81 89 ASN A CA 1
ATOM 719 C C . ASN A 1 89 ? 0.655 11.918 -8.055 1.00 84.81 89 ASN A C 1
ATOM 721 O O . ASN A 1 89 ? 1.163 12.231 -6.979 1.00 84.81 89 ASN A O 1
ATOM 725 N N . GLY A 1 90 ? 1.365 11.874 -9.185 1.00 84.50 90 GLY A N 1
ATOM 726 C CA . GLY A 1 90 ? 2.720 12.424 -9.332 1.00 84.50 90 GLY A CA 1
ATOM 727 C C . GLY A 1 90 ? 3.657 12.115 -8.155 1.00 84.50 90 GLY A C 1
ATOM 728 O O . GLY A 1 90 ? 3.904 10.959 -7.832 1.00 84.50 90 GLY A O 1
ATOM 729 N N . ALA A 1 91 ? 4.160 13.155 -7.481 1.00 78.94 91 ALA A N 1
ATOM 730 C CA . ALA A 1 91 ? 5.103 13.014 -6.365 1.00 78.94 91 ALA A CA 1
ATOM 731 C C . ALA A 1 91 ? 4.527 12.318 -5.111 1.00 78.94 91 ALA A C 1
ATOM 733 O O . ALA A 1 91 ? 5.304 11.868 -4.267 1.00 78.94 91 ALA A O 1
ATOM 734 N N . ALA A 1 92 ? 3.198 12.246 -4.975 1.00 90.00 92 ALA A N 1
ATOM 735 C CA . ALA A 1 92 ? 2.524 11.539 -3.887 1.00 90.00 92 ALA A CA 1
ATOM 736 C C . ALA A 1 92 ? 2.480 10.026 -4.110 1.00 90.00 92 ALA A C 1
ATOM 738 O O . ALA A 1 92 ? 2.473 9.283 -3.134 1.00 90.00 92 ALA A O 1
ATOM 739 N N . SER A 1 93 ? 2.500 9.587 -5.374 1.00 93.69 93 SER A N 1
ATOM 740 C CA . SER A 1 93 ? 2.430 8.172 -5.743 1.00 93.69 93 SER A CA 1
ATOM 741 C C . SER A 1 93 ? 3.555 7.382 -5.081 1.00 93.69 93 SER A C 1
ATOM 743 O O . SER A 1 93 ? 3.285 6.472 -4.306 1.00 93.69 93 SER A O 1
ATOM 745 N N . GLU A 1 94 ? 4.810 7.815 -5.246 1.00 93.38 94 GLU A N 1
ATOM 746 C CA . GLU A 1 94 ? 5.962 7.139 -4.629 1.00 93.38 94 GLU A CA 1
ATOM 747 C C . GLU A 1 94 ? 5.831 7.028 -3.098 1.00 93.38 94 GLU A C 1
ATOM 749 O O . GLU A 1 94 ? 6.144 5.989 -2.524 1.00 93.38 94 GLU A O 1
ATOM 754 N N . LEU A 1 95 ? 5.317 8.071 -2.435 1.00 94.69 95 LEU A N 1
ATOM 755 C CA . LEU A 1 95 ? 5.102 8.060 -0.984 1.00 94.69 95 LEU A CA 1
ATOM 756 C C . LEU A 1 95 ? 3.963 7.119 -0.578 1.00 94.69 95 LEU A C 1
ATOM 758 O O . LEU A 1 95 ? 3.984 6.570 0.521 1.00 94.69 95 LEU A O 1
ATOM 762 N N . ALA A 1 96 ? 2.944 6.971 -1.425 1.00 95.75 96 ALA A N 1
ATOM 763 C CA . ALA A 1 96 ? 1.818 6.081 -1.180 1.00 95.75 96 ALA A CA 1
ATOM 764 C C . ALA A 1 96 ? 2.261 4.614 -1.271 1.00 95.75 96 ALA A C 1
ATOM 766 O O . ALA A 1 96 ? 1.977 3.847 -0.355 1.00 95.75 96 ALA A O 1
ATOM 767 N N . TYR A 1 97 ? 3.039 4.255 -2.297 1.00 94.75 97 TYR A N 1
ATOM 768 C CA . TYR A 1 97 ? 3.647 2.925 -2.420 1.00 94.75 97 TYR A CA 1
ATOM 769 C C . TYR A 1 97 ? 4.575 2.598 -1.241 1.00 94.75 97 TYR A C 1
ATOM 771 O O . TYR A 1 97 ? 4.461 1.525 -0.650 1.00 94.75 97 TYR A O 1
ATOM 779 N N . ASP A 1 98 ? 5.448 3.529 -0.839 1.00 93.31 98 ASP A N 1
ATOM 780 C CA . ASP A 1 98 ? 6.332 3.321 0.319 1.00 93.31 98 ASP A CA 1
ATOM 781 C C . ASP A 1 98 ? 5.530 3.151 1.625 1.00 93.31 98 ASP A C 1
ATOM 783 O O . ASP A 1 98 ? 5.770 2.211 2.385 1.00 93.31 98 ASP A O 1
ATOM 787 N N . MET A 1 99 ? 4.510 3.992 1.858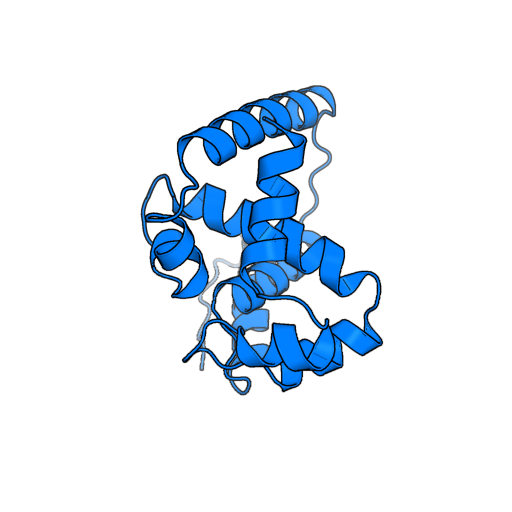 1.00 94.44 99 MET A N 1
ATOM 788 C CA . MET A 1 99 ? 3.637 3.891 3.039 1.00 94.44 99 MET A CA 1
ATOM 789 C C . MET A 1 99 ? 2.879 2.560 3.078 1.00 94.44 99 MET A C 1
ATOM 791 O O . MET A 1 99 ? 2.839 1.903 4.121 1.00 94.44 99 MET A O 1
ATOM 795 N N . ALA A 1 100 ? 2.292 2.157 1.949 1.00 95.69 100 ALA A N 1
ATOM 796 C CA . ALA A 1 100 ? 1.621 0.872 1.797 1.00 95.69 100 ALA A CA 1
ATOM 797 C C . ALA A 1 100 ? 2.560 -0.272 2.177 1.00 95.69 100 ALA A C 1
ATOM 799 O O . ALA A 1 100 ? 2.214 -1.101 3.025 1.00 95.69 100 ALA A O 1
ATOM 800 N N . HIS A 1 101 ? 3.783 -0.243 1.643 1.00 93.44 101 HIS A N 1
ATOM 801 C CA . HIS A 1 101 ? 4.773 -1.259 1.940 1.00 93.44 101 HIS A CA 1
ATOM 802 C C . HIS A 1 101 ? 5.102 -1.348 3.421 1.00 93.44 101 HIS A C 1
ATOM 804 O O . HIS A 1 101 ? 5.115 -2.441 3.987 1.00 93.44 101 HIS A O 1
ATOM 810 N N . LEU A 1 102 ? 5.333 -0.217 4.079 1.00 91.62 102 LEU A N 1
ATOM 811 C CA . LEU A 1 102 ? 5.661 -0.178 5.501 1.00 91.62 102 LEU A CA 1
ATOM 812 C C . LEU A 1 102 ? 4.536 -0.749 6.369 1.00 91.62 102 LEU A C 1
ATOM 814 O O . LEU A 1 102 ? 4.796 -1.586 7.237 1.00 91.62 102 LEU A O 1
ATOM 818 N N . ILE A 1 103 ? 3.294 -0.334 6.115 1.00 93.69 103 ILE A N 1
ATOM 819 C CA . ILE A 1 103 ? 2.139 -0.768 6.906 1.00 93.69 103 ILE A CA 1
ATOM 820 C C . ILE A 1 103 ? 1.876 -2.253 6.684 1.00 93.69 103 ILE A C 1
ATOM 822 O O . ILE A 1 103 ? 1.833 -3.016 7.649 1.00 93.69 103 ILE A O 1
ATOM 826 N N . VAL A 1 104 ? 1.741 -2.698 5.432 1.00 94.62 104 VAL A N 1
ATOM 827 C CA . VAL A 1 104 ? 1.439 -4.105 5.143 1.00 94.62 104 VAL A CA 1
ATOM 828 C C . VAL A 1 104 ? 2.582 -5.015 5.597 1.00 94.62 104 VAL A C 1
ATOM 830 O O . VAL A 1 104 ? 2.315 -6.101 6.112 1.00 94.62 104 VAL A O 1
ATOM 833 N N . SER A 1 105 ? 3.842 -4.564 5.514 1.00 91.88 105 SER A N 1
ATOM 834 C CA . SER A 1 105 ? 4.995 -5.288 6.070 1.00 91.88 105 SER A CA 1
ATOM 835 C C . SER A 1 105 ? 4.863 -5.566 7.557 1.00 91.88 105 SER A C 1
ATOM 837 O O . SER A 1 105 ? 5.200 -6.666 7.997 1.00 91.88 105 SER A O 1
ATOM 839 N N . GLU A 1 106 ? 4.374 -4.598 8.326 1.00 91.56 106 GLU A N 1
ATOM 840 C CA . GLU A 1 106 ? 4.149 -4.778 9.755 1.00 91.56 106 GLU A CA 1
ATOM 841 C C . GLU A 1 106 ? 2.941 -5.687 10.014 1.00 91.56 106 GLU A C 1
ATOM 843 O O . GLU A 1 106 ? 3.035 -6.646 10.783 1.00 91.56 106 GLU A O 1
ATOM 848 N N . LEU A 1 107 ? 1.828 -5.461 9.308 1.00 92.94 107 LEU A N 1
ATOM 849 C CA . LEU A 1 107 ? 0.609 -6.258 9.468 1.00 92.94 107 LEU A CA 1
ATOM 850 C C . LEU A 1 107 ? 0.827 -7.740 9.136 1.00 92.94 107 LEU A C 1
ATOM 852 O O . LEU A 1 107 ? 0.319 -8.607 9.853 1.00 92.94 107 LEU A O 1
ATOM 856 N N . ARG A 1 108 ? 1.601 -8.040 8.084 1.00 93.69 108 ARG A N 1
ATOM 857 C CA . ARG A 1 108 ? 1.855 -9.408 7.601 1.00 93.69 108 ARG A CA 1
ATOM 858 C C . ARG A 1 108 ? 2.843 -10.205 8.450 1.00 93.69 108 ARG A C 1
ATOM 860 O O . ARG A 1 108 ? 3.004 -11.399 8.203 1.00 93.69 108 ARG A O 1
ATOM 867 N N . ARG A 1 109 ? 3.475 -9.596 9.468 1.00 93.06 109 ARG A N 1
ATOM 868 C CA . ARG A 1 109 ? 4.316 -10.323 10.443 1.00 93.06 109 ARG A CA 1
ATOM 869 C C . ARG A 1 109 ? 3.538 -11.446 11.130 1.00 93.06 109 ARG A C 1
ATOM 871 O O . ARG A 1 109 ? 4.103 -12.503 11.399 1.00 93.06 109 ARG A O 1
ATOM 878 N N . ASP A 1 110 ? 2.247 -11.224 11.370 1.00 96.25 110 ASP A N 1
ATOM 879 C CA . ASP A 1 110 ? 1.276 -12.255 11.738 1.00 96.25 110 ASP A CA 1
ATOM 880 C C . ASP A 1 110 ? 0.398 -12.566 10.518 1.00 96.25 110 ASP A C 1
ATOM 882 O O . ASP A 1 110 ? -0.689 -12.012 10.336 1.00 96.25 110 ASP A O 1
ATOM 886 N N . PHE A 1 111 ? 0.905 -13.434 9.639 1.00 94.69 111 PHE A N 1
ATOM 887 C CA . PHE A 1 111 ? 0.243 -13.746 8.374 1.00 94.69 111 PHE A CA 1
ATOM 888 C C . PHE A 1 111 ? -1.183 -14.308 8.538 1.00 94.69 111 PHE A C 1
ATOM 890 O O . PHE A 1 111 ? -2.068 -13.851 7.815 1.00 94.69 111 PHE A O 1
ATOM 897 N N . PRO A 1 112 ? -1.482 -15.239 9.472 1.00 97.44 112 PRO A N 1
ATOM 898 C CA . PRO A 1 112 ? -2.860 -15.683 9.705 1.00 97.44 112 PRO A CA 1
ATOM 899 C C . PRO A 1 112 ? -3.825 -14.543 10.059 1.00 97.44 112 PRO A C 1
ATOM 901 O O . PRO A 1 112 ? -4.961 -14.507 9.564 1.00 97.44 112 PRO A O 1
ATOM 904 N N . ARG A 1 113 ? -3.380 -13.591 10.887 1.00 96.94 113 ARG A N 1
ATOM 905 C CA . ARG A 1 113 ? -4.175 -12.410 11.238 1.00 96.94 113 ARG A CA 1
ATOM 906 C C . ARG A 1 113 ? -4.341 -11.472 10.046 1.00 96.94 113 ARG A C 1
ATOM 908 O O . ARG A 1 113 ? -5.465 -11.067 9.759 1.00 96.94 113 ARG A O 1
ATOM 915 N N . PHE A 1 114 ? -3.266 -11.213 9.305 1.00 96.12 114 PHE A N 1
ATOM 916 C CA . PHE A 1 114 ? -3.311 -10.412 8.082 1.00 96.12 114 PHE A CA 1
ATOM 917 C C . PHE A 1 114 ? -4.236 -11.012 7.023 1.00 96.12 114 PHE A C 1
ATOM 919 O O . PHE A 1 114 ? -5.062 -10.304 6.464 1.00 96.12 114 PHE A O 1
ATOM 926 N N . ALA A 1 115 ? -4.186 -12.323 6.791 1.00 95.06 115 ALA A N 1
ATOM 927 C CA . ALA A 1 115 ? -5.084 -12.985 5.851 1.00 95.06 115 ALA A CA 1
ATOM 928 C C . ALA A 1 115 ? -6.556 -12.848 6.274 1.00 95.06 115 ALA A C 1
ATOM 930 O O . ALA A 1 115 ? -7.440 -12.735 5.429 1.00 95.06 115 ALA A O 1
ATOM 931 N N . THR A 1 116 ? -6.839 -12.858 7.581 1.00 95.88 116 THR A N 1
ATOM 932 C CA . THR A 1 116 ? -8.189 -12.594 8.106 1.00 95.88 116 THR A CA 1
ATOM 933 C C . THR A 1 116 ? -8.611 -11.153 7.836 1.00 95.88 116 THR A C 1
ATOM 935 O O . THR A 1 116 ? -9.720 -10.932 7.362 1.00 95.88 116 THR A O 1
ATOM 938 N N . PHE A 1 117 ? -7.713 -10.194 8.066 1.00 95.81 117 PHE A N 1
ATOM 939 C CA . PHE A 1 117 ? -7.921 -8.787 7.737 1.00 95.81 117 PHE A CA 1
ATOM 940 C C . PHE A 1 117 ? -8.162 -8.569 6.238 1.00 95.81 117 PHE A C 1
ATOM 942 O O . PHE A 1 117 ? -9.200 -8.031 5.876 1.00 95.81 117 PHE A O 1
ATOM 949 N N . ALA A 1 118 ? -7.293 -9.074 5.362 1.00 94.19 118 ALA A N 1
ATOM 950 C CA . ALA A 1 118 ? -7.406 -8.935 3.908 1.00 94.19 118 ALA A CA 1
ATOM 951 C C . ALA A 1 118 ? -8.699 -9.545 3.331 1.00 94.19 118 ALA A C 1
ATOM 953 O O . ALA A 1 118 ? -9.187 -9.108 2.299 1.00 94.19 118 ALA A O 1
ATOM 954 N N . LYS A 1 119 ? -9.293 -10.537 4.004 1.00 93.31 119 LYS A N 1
ATOM 955 C CA . LYS A 1 119 ? -10.606 -11.091 3.629 1.00 93.31 119 LYS A CA 1
ATOM 956 C C . LYS A 1 119 ? -11.797 -10.263 4.125 1.00 93.31 119 LYS A C 1
ATOM 958 O O . LYS A 1 119 ? -12.914 -10.516 3.690 1.00 93.31 119 LYS A O 1
ATOM 963 N N . ALA A 1 120 ? -11.577 -9.350 5.068 1.00 94.31 120 ALA A N 1
ATOM 964 C CA . ALA A 1 120 ? -12.613 -8.551 5.718 1.00 94.31 120 ALA A CA 1
ATOM 965 C C . ALA A 1 120 ? -12.598 -7.070 5.304 1.00 94.31 120 ALA A C 1
ATOM 967 O O . ALA A 1 120 ? -13.568 -6.366 5.574 1.00 94.31 120 ALA A O 1
ATOM 968 N N . VAL A 1 121 ? -11.509 -6.584 4.700 1.00 94.62 121 VAL A N 1
ATOM 969 C CA . VAL A 1 121 ? -11.405 -5.199 4.216 1.00 94.62 121 VAL A CA 1
ATOM 970 C C . VAL A 1 121 ? -12.410 -4.911 3.107 1.00 94.62 121 VAL A C 1
ATOM 972 O O . VAL A 1 121 ? -12.782 -5.794 2.338 1.00 94.62 121 VAL A O 1
ATOM 975 N N . SER A 1 122 ? -12.809 -3.645 3.018 1.00 92.44 122 SER A N 1
ATOM 976 C CA . SER A 1 122 ? -13.622 -3.120 1.932 1.00 92.44 122 SER A CA 1
ATOM 977 C C . SER A 1 122 ? -12.968 -1.869 1.366 1.00 92.44 122 SER A C 1
ATOM 979 O O . SER A 1 122 ? -12.513 -0.995 2.103 1.00 92.44 122 SER A O 1
ATOM 981 N N . VAL A 1 123 ? -12.976 -1.744 0.043 1.00 92.19 123 VAL A N 1
ATOM 982 C CA . VAL A 1 123 ? -12.579 -0.510 -0.645 1.00 92.19 123 VAL A CA 1
ATOM 983 C C . VAL A 1 123 ? -13.424 0.703 -0.219 1.00 92.19 123 VAL A C 1
ATOM 985 O O . VAL A 1 123 ? -12.941 1.831 -0.254 1.00 92.19 123 VAL A O 1
ATOM 988 N N . HIS A 1 124 ? -14.667 0.502 0.236 1.00 92.56 124 HIS A N 1
ATOM 989 C CA . HIS A 1 124 ? -15.585 1.596 0.577 1.00 92.56 124 HIS A CA 1
ATOM 990 C C . HIS A 1 124 ? -15.210 2.375 1.841 1.00 92.56 124 HIS A C 1
ATOM 992 O O . HIS A 1 124 ? -15.610 3.530 1.979 1.00 92.56 124 HIS A O 1
ATOM 998 N N . ASP A 1 125 ? -14.471 1.758 2.762 1.00 94.25 125 ASP A N 1
ATOM 999 C CA . ASP A 1 125 ? -14.024 2.382 4.010 1.00 94.25 125 ASP A CA 1
ATOM 1000 C C . ASP A 1 125 ? -12.495 2.365 4.167 1.00 94.25 125 ASP A C 1
ATOM 1002 O O . ASP A 1 125 ? -11.981 2.606 5.261 1.00 94.25 125 ASP A O 1
ATOM 1006 N N . GLY A 1 126 ? -11.766 2.040 3.092 1.00 92.69 126 GLY A N 1
ATOM 1007 C CA . GLY A 1 126 ? -10.307 1.910 3.090 1.00 92.69 126 GLY A CA 1
ATOM 1008 C C . GLY A 1 126 ? -9.769 0.780 3.980 1.00 92.69 126 GLY A C 1
ATOM 1009 O O . GLY A 1 126 ? -8.557 0.694 4.183 1.00 92.69 126 GLY A O 1
ATOM 1010 N N . GLY A 1 127 ? -10.640 -0.085 4.519 1.00 94.88 127 GLY A N 1
ATOM 1011 C CA . GLY A 1 127 ? -10.306 -1.118 5.500 1.00 94.88 127 GLY A CA 1
ATOM 1012 C C . GLY A 1 127 ? -10.491 -0.695 6.963 1.00 94.88 127 GLY A C 1
ATOM 1013 O O . GLY A 1 127 ? -10.015 -1.398 7.860 1.00 94.88 127 GLY A O 1
ATOM 1014 N N . ALA A 1 128 ? -11.161 0.429 7.237 1.00 94.94 128 ALA A N 1
ATOM 1015 C CA . ALA A 1 128 ? -11.305 0.968 8.589 1.00 94.94 128 ALA A CA 1
ATOM 1016 C C . ALA A 1 128 ? -12.039 0.030 9.559 1.00 94.94 128 ALA A C 1
ATOM 1018 O O . ALA A 1 128 ? -11.595 -0.153 10.698 1.00 94.94 128 ALA A O 1
ATOM 1019 N N . GLU A 1 129 ? -13.137 -0.589 9.134 1.00 96.31 129 GLU A N 1
ATOM 1020 C CA . GLU A 1 129 ? -13.897 -1.523 9.967 1.00 96.31 129 GLU A CA 1
ATOM 1021 C C . GLU A 1 129 ? -13.136 -2.838 10.187 1.00 96.31 129 GLU A C 1
ATOM 1023 O O . GLU A 1 129 ? -13.092 -3.383 11.297 1.00 96.31 129 GLU A O 1
ATOM 1028 N N . ALA A 1 130 ? -12.444 -3.322 9.155 1.00 96.06 130 ALA A N 1
ATOM 1029 C CA . ALA A 1 130 ? -11.583 -4.497 9.254 1.00 96.06 130 ALA A CA 1
ATOM 1030 C C . ALA A 1 130 ? -10.411 -4.267 10.224 1.00 96.06 130 ALA A C 1
ATOM 1032 O O . ALA A 1 130 ? -10.079 -5.146 11.022 1.00 96.06 130 ALA A O 1
ATOM 1033 N N . ALA A 1 131 ? -9.817 -3.070 10.220 1.00 95.62 131 ALA A N 1
ATOM 1034 C CA . ALA A 1 131 ? -8.746 -2.705 11.144 1.00 95.62 131 ALA A CA 1
ATOM 1035 C C . ALA A 1 131 ? -9.231 -2.757 12.600 1.00 95.62 131 ALA A C 1
ATOM 1037 O O . ALA A 1 131 ? -8.588 -3.376 13.455 1.00 95.62 131 ALA A O 1
ATOM 1038 N N . ARG A 1 132 ? -10.415 -2.197 12.875 1.00 96.75 132 ARG A N 1
ATOM 1039 C CA . ARG A 1 132 ? -11.014 -2.239 14.215 1.00 96.75 132 ARG A CA 1
ATOM 1040 C C . ARG A 1 132 ? -11.344 -3.659 14.652 1.00 96.75 132 ARG A C 1
ATOM 1042 O O . ARG A 1 132 ? -11.013 -4.035 15.772 1.00 96.75 132 ARG A O 1
ATOM 1049 N N . SER A 1 133 ? -11.967 -4.451 13.786 1.00 97.12 133 SER A N 1
ATOM 1050 C CA . SER A 1 133 ? -12.409 -5.805 14.136 1.00 97.12 133 SER A CA 1
ATOM 1051 C C . SER A 1 133 ? -11.254 -6.797 14.310 1.00 97.12 133 SER A C 1
ATOM 1053 O O . SER A 1 133 ? -11.282 -7.604 15.237 1.00 97.12 133 SER A O 1
ATOM 1055 N N . VAL A 1 134 ? -10.222 -6.733 13.462 1.00 97.00 134 VAL A N 1
ATOM 1056 C CA . VAL A 1 134 ? -9.113 -7.702 13.471 1.00 97.00 134 VAL A CA 1
ATOM 1057 C C . VAL A 1 134 ? -7.947 -7.240 14.338 1.00 97.00 134 VAL A C 1
ATOM 1059 O O . VAL A 1 134 ? -7.361 -8.052 15.063 1.00 97.00 134 VAL A O 1
ATOM 1062 N N . TYR A 1 135 ? -7.594 -5.953 14.289 1.00 94.81 135 TYR A N 1
ATOM 1063 C CA . TYR A 1 135 ? -6.447 -5.401 15.014 1.00 94.81 135 TYR A CA 1
ATOM 1064 C C . TYR A 1 135 ? -6.821 -4.682 16.313 1.00 94.81 135 TYR A C 1
ATOM 1066 O O . TYR A 1 135 ? -5.960 -4.541 17.180 1.00 94.81 135 TYR A O 1
ATOM 1074 N N . GLY A 1 136 ? -8.090 -4.303 16.497 1.00 95.62 136 GLY A N 1
ATOM 1075 C CA . GLY A 1 136 ? -8.534 -3.543 17.670 1.00 95.62 136 GLY A CA 1
ATOM 1076 C C . GLY A 1 136 ? -8.085 -2.081 17.644 1.00 95.62 136 GLY A C 1
ATOM 1077 O O . GLY A 1 136 ? -8.118 -1.416 18.677 1.00 95.62 136 GLY A O 1
ATOM 1078 N N . LEU A 1 137 ? -7.639 -1.590 16.485 1.00 94.06 137 LEU A N 1
ATOM 1079 C CA . LEU A 1 137 ? -7.054 -0.265 16.306 1.00 94.06 137 LEU A CA 1
ATOM 1080 C C . LEU A 1 137 ? -7.777 0.490 15.185 1.00 94.06 137 LEU A C 1
ATOM 1082 O O . LEU A 1 137 ? -8.255 -0.137 14.236 1.00 94.06 137 LEU A O 1
ATOM 1086 N N . PRO A 1 138 ? -7.878 1.828 15.269 1.00 94.25 138 PRO A N 1
ATOM 1087 C CA . PRO A 1 138 ? -8.301 2.621 14.124 1.00 94.25 138 PRO A CA 1
ATOM 1088 C C . PRO A 1 138 ? -7.244 2.535 13.016 1.00 94.25 138 PRO A C 1
ATOM 1090 O O . PRO A 1 138 ? -6.052 2.455 13.301 1.00 94.25 138 PRO A O 1
ATOM 1093 N N . LEU A 1 139 ? -7.684 2.587 11.759 1.00 90.56 139 LEU A N 1
ATOM 1094 C CA . LEU A 1 139 ? -6.808 2.490 10.587 1.00 90.56 139 LEU A CA 1
ATOM 1095 C C . LEU A 1 139 ? -5.692 3.548 10.593 1.00 90.56 139 LEU A C 1
ATOM 1097 O O . LEU A 1 139 ? -4.533 3.228 10.338 1.00 90.56 139 LEU A O 1
ATOM 1101 N N . ASP A 1 140 ? -6.016 4.780 10.991 1.00 91.69 140 ASP A N 1
ATOM 1102 C CA . ASP A 1 140 ? -5.039 5.871 11.076 1.00 91.69 140 ASP A CA 1
ATOM 1103 C C . ASP A 1 140 ? -3.901 5.595 12.064 1.00 91.69 140 ASP A C 1
ATOM 1105 O O . ASP A 1 140 ? -2.796 6.086 11.848 1.00 91.69 140 ASP A O 1
ATOM 1109 N N . ALA A 1 141 ? -4.102 4.744 13.081 1.00 91.19 141 ALA A N 1
ATOM 1110 C CA . ALA A 1 141 ? -3.042 4.417 14.036 1.00 91.19 141 ALA A CA 1
ATOM 1111 C C . ALA A 1 141 ? -1.820 3.775 13.363 1.00 91.19 141 ALA A C 1
ATOM 1113 O O . ALA A 1 141 ? -0.706 3.929 13.861 1.00 91.19 141 ALA A O 1
ATOM 1114 N N . PHE A 1 142 ? -2.000 3.078 12.235 1.00 88.06 142 PHE A N 1
ATOM 1115 C CA . PHE A 1 142 ? -0.882 2.486 11.500 1.00 88.06 142 PHE A CA 1
ATOM 1116 C C . PHE A 1 142 ? -0.004 3.550 10.837 1.00 88.06 142 PHE A C 1
ATOM 1118 O O . PHE A 1 142 ? 1.222 3.468 10.911 1.00 88.06 142 PHE A O 1
ATOM 1125 N N . VAL A 1 143 ? -0.620 4.572 10.236 1.00 88.44 143 VAL A N 1
ATOM 1126 C CA . VAL A 1 143 ? 0.115 5.694 9.638 1.00 88.44 143 VAL A CA 1
ATOM 1127 C C . VAL A 1 143 ? 0.689 6.590 10.727 1.00 88.44 143 VAL A C 1
ATOM 1129 O O . VAL A 1 143 ? 1.858 6.960 10.662 1.00 88.44 143 VAL A O 1
ATOM 1132 N N . ASP A 1 144 ? -0.101 6.919 11.745 1.00 89.38 144 ASP A N 1
ATOM 1133 C CA . ASP A 1 144 ? 0.312 7.830 12.809 1.00 89.38 144 ASP A CA 1
ATOM 1134 C C . ASP A 1 144 ? 1.495 7.267 13.587 1.00 89.38 144 ASP A C 1
ATOM 1136 O O . ASP A 1 144 ? 2.488 7.968 13.768 1.00 89.38 144 ASP A O 1
ATOM 1140 N N . SER A 1 145 ? 1.464 5.975 13.931 1.00 85.56 145 SER A N 1
ATOM 1141 C CA . SER A 1 145 ? 2.607 5.319 14.566 1.00 85.56 145 SER A CA 1
ATOM 1142 C C . SER A 1 145 ? 3.861 5.381 13.697 1.00 85.56 145 SER A C 1
ATOM 1144 O O . SER A 1 145 ? 4.956 5.492 14.243 1.00 85.56 145 SER A O 1
ATOM 1146 N N . TYR A 1 146 ? 3.740 5.299 12.370 1.00 82.38 146 TYR A N 1
ATOM 1147 C CA . TYR A 1 146 ? 4.894 5.434 11.488 1.00 82.38 146 TYR A CA 1
ATOM 1148 C C . TYR A 1 146 ? 5.413 6.876 11.450 1.00 82.38 146 TYR A C 1
ATOM 1150 O O . TYR A 1 146 ? 6.620 7.093 11.530 1.00 82.38 146 TYR A O 1
ATOM 1158 N N . LEU A 1 147 ? 4.522 7.866 11.364 1.00 83.56 147 LEU A N 1
ATOM 1159 C CA . LEU A 1 147 ? 4.890 9.283 11.296 1.00 83.56 147 LEU A CA 1
ATOM 1160 C C . LEU A 1 147 ? 5.438 9.828 12.626 1.00 83.56 147 LEU A C 1
ATOM 1162 O O . LEU A 1 147 ? 6.284 10.721 12.608 1.00 83.56 147 LEU A O 1
ATOM 1166 N N . GLU A 1 148 ? 4.987 9.306 13.769 1.00 80.00 148 GLU A N 1
ATOM 1167 C CA . GLU A 1 148 ? 5.432 9.723 15.107 1.00 80.00 148 GLU A CA 1
ATOM 1168 C C . GLU A 1 148 ? 6.865 9.302 15.435 1.00 80.00 148 GLU A C 1
ATOM 1170 O O . GLU A 1 148 ? 7.559 10.037 16.131 1.00 80.00 148 GLU A O 1
ATOM 1175 N N . VAL A 1 149 ? 7.344 8.171 14.905 1.00 67.38 149 VAL A N 1
ATOM 1176 C CA . VAL A 1 149 ? 8.722 7.687 15.140 1.00 67.38 149 VAL A CA 1
ATOM 1177 C C . VAL A 1 149 ? 9.781 8.688 14.648 1.00 67.38 149 VAL A C 1
ATOM 1179 O O . VAL A 1 149 ? 10.939 8.613 15.059 1.00 67.38 149 VAL A O 1
ATOM 1182 N N . TRP A 1 150 ? 9.395 9.644 13.798 1.00 62.19 150 TRP A N 1
ATOM 1183 C CA . TRP A 1 150 ? 10.312 10.5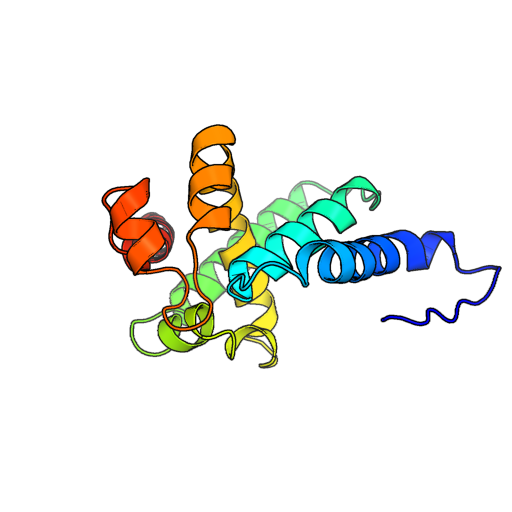51 13.107 1.00 62.19 150 TRP A CA 1
ATOM 1184 C C . TRP A 1 150 ? 10.008 12.044 13.322 1.00 62.19 150 TRP A C 1
ATOM 1186 O O . TRP A 1 150 ? 10.555 12.876 12.594 1.00 62.19 150 TRP A O 1
ATOM 1196 N N . ARG A 1 151 ? 9.147 12.388 14.290 1.00 54.88 151 ARG A N 1
ATOM 1197 C CA . ARG A 1 151 ? 8.963 13.768 14.780 1.00 54.88 151 ARG A CA 1
ATOM 1198 C C . ARG A 1 151 ? 9.912 14.071 15.934 1.00 54.88 151 ARG A C 1
ATOM 1200 O O . ARG A 1 151 ? 10.394 15.224 15.978 1.00 54.88 151 ARG A O 1
#

pLDDT: mean 88.09, std 9.94, range [49.16, 97.44]

Sequence (151 aa):
MGHFILLADEIDQAEPTLVHEMTHALLSHLELPLWIEEDIATAMEHTVGQDSVDPSYVLNRRSDMQHRHGRYWNEQTKIGFWDGSAFSNGAASELAYDMAHLIVSELRRDFPRFATFAKAVSVHDGGAEAARSVYGLPLDAFVDSYLEVWR

Secondary structure (DSSP, 8-state):
-------GGGHHHHHHHHHHHHHHHHHTTS---HHHHHHHHHHHHHHH------HHHHHHHHHHHHHHHHHH-STTTHHHHHTSGGGGSHHHHHHHHHHHHHHHHHHTTSHHHHHHHHTT--GGGTTHHHIIIIISS-THHHHHHHHHTT-

Organism: NCBI:txid2021234

=== Feature glossary ===
Each block in this record encodes a different view of the same protein. In brief:

Predicted aligned error. PAE(i, j) answers: if I align the predicted and true structures on residue i, how far off (in Å) do I expect residue j to be? A block-diagonal PAE matrix with low values on the blocks and high values off-diagonal is the signature of a multi-domain protein with confidently predicted domains but uncertain inter-domain orientation.

Contact-map, Ramachandran, and PAE plots. Plot images: a contact map (which residues are close in 3D, as an N×N binary image), a Ramachandran scatter (backbone torsion angles, revealing secondary-structure composition at a glance), and — for AlphaFold structures — a PAE heatmap (pairwise prediction confidence).

Backbone torsions (φ/ψ). φ (phi) and ψ (psi) are the two rotatable backbone dihedrals per residue: φ is the C(i-1)–N–Cα–C torsion, ψ is the N–Cα–C–N(i+1) torsion, both in degrees on (−180°, 180°]. α-helical residues cluster near (−60°, −45°); β-strand residues near (−120°, +130°). A Ramachandran plot is simply a scatter of (φ, ψ) for every residue.

Foldseek 3Di. A 3Di character summarizes, for each residue, the relative orientation of the Cα frame of its nearest spatial neighbor. Because it encodes fold topology rather than chemistry, 3Di alignments detect remote structural similarity that sequence alignment misses.

Radius of gyration, Cα contacts, bounding box. Three whole-structure scalars: the radius of gyration (RMS distance of Cα from centroid, in Å), the count of Cα–Cα contacts (pairs closer than 8 Å and separated by more than four residues in sequence — i.e. tertiary, not local, contacts), and the bounding-box dimensions. Together they distinguish compact globular folds from extended fibres or disordered chains.

Sequence. Sequence gives the chain of amino acids in standard one-letter code (A=alanine, C=cysteine, …, Y=tyrosine), read N→C. It is the only feature that is directly encoded by the gene; all structural features are derived from the folded form of this sequence.

mmCIF coordinates. Atomic coordinates in PDBx/mmCIF format — the same representation the Protein Data Bank distributes. Each line of the _atom_site loop places one backbone atom in Cartesian space (units: ångströms, origin: arbitrary).

Secondary structure (3-state, P-SEA). Three-state secondary structure (P-SEA) collapses the eight DSSP classes into helix (a), strand (b), and coil (c). P-SEA assigns these from Cα geometry alone — distances and angles — without requiring backbone oxygens, so it works on any Cα trace.

InterPro / GO / CATH / organism. Functional annotations link the protein to curated databases. InterPro entries identify conserved domains and families by matching the sequence against member-database signatures (Pfam, PROSITE, CDD, …). Gene Ontology (GO) terms describe molecular function, biological process, and cellular component in a controlled vocabulary. CATH places the structure in a hierarchical fold classification (Class/Architecture/Topology/Homologous-superfamily). The organism is the source species.

B-factor. B-factor (Debye–Waller factor) reflects atomi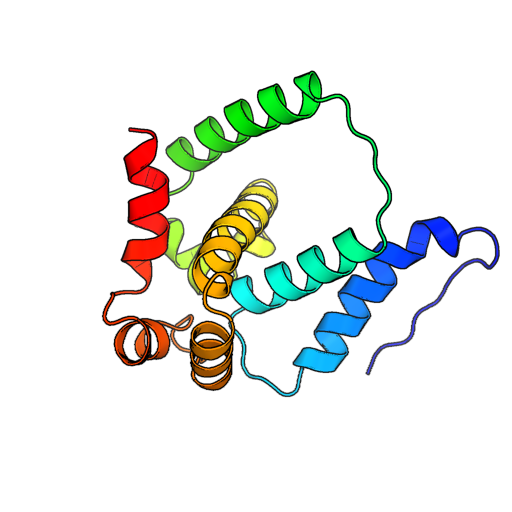c displacement in the crystal lattice. It is an experimental observable (units Å²), not a prediction; low values mean the atom is pinned down, high values mean it moves or is heterogeneous across the crystal.

Rendered structure images. Structure images are PyMOL renders from six orthogonal camera directions. Cartoon representation draws helices as coils and strands as arrows; sticks shows the backbone as bonds; surface shows the solvent-excluded envelope. Rainbow coloring maps sequence position to hue (blue→red, N→C); chain coloring assigns a distinct color per polypeptide.

Solvent-accessible surface area. Solvent-accessible surface area (SASA) is the area in Å² traced out by the centre of a 1.4 Å probe sphere (a water molecule) rolled over the protein's van der Waals surface (Shrake–Rupley / Lee–Richards construction). Buried residues have near-zero SASA; fully exposed residues can exceed 200 Å². The total SASA scales roughly with the number of surface residues.

Secondary structure (8-state, DSSP). The SS8 string is DSSP's per-residue secondary-structure call. α-helix (H) means an i→i+4 H-bond ladder; β-strand (E) means the residue participates in a β-sheet; 3₁₀ (G) and π (I) are tighter and wider helices; T/S are turns/bends; '-' is loop.

pLDDT. For AlphaFold models, the B-factor field carries pLDDT — the model's own estimate of local accuracy on a 0–100 scale. Regions with pLDDT<50 should be treated as essentially unmodeled; they often correspond to intrinsically disordered segments.

Nearest PDB structures. Nearest PDB neighbors are the top structural matches found by Foldseek when searching this structure against the entire Protein Data Bank. Each hit reports a TM-score (0 to 1; >0.5 almost always implies the same fold) and an E-value. These are *structural* homologs — they may share no detectable sequence similarity.